Protein AF-A0A8W8KIA3-F1 (afdb_monomer_lite)

Secondary structure (DSSP, 8-state):
-TT--TT--HHHHHHHHHHHHHHHHHHTTSB-S-HHHHHHTTTHHHH--S-S----SSSSS-S-SS-TT-------PPP-STTGGG-S----HHHHHHHSHHHHTTB-HHHHGGGTT---------EEE-SSSEEE---S--SHHHHHHHHHHHTTS--PPPTTTGGGG-

Sequence (170 aa):
MKALKPGVSCVNMHLLANRVHLEELKKLGLLKEDVEEMMKVRLGAVFMPHGLGHFMGIDTHDVDGYPETTVSVLDVERSDKPGLKSLRSARELLDAALRYPQQSQFTCREVIDQYRGFGGVRIEDDVAVTDDGMELLTCVPRTVEEIEAWMAEGRQRPQVPLPQECVKSG

pLDDT: mean 85.71, std 14.73, range [41.5, 98.56]

Structure (mmCIF, N/CA/C/O backbone):
data_AF-A0A8W8KIA3-F1
#
_entry.id   AF-A0A8W8KIA3-F1
#
loop_
_atom_site.group_PDB
_atom_site.id
_atom_site.type_symbol
_atom_site.label_atom_id
_atom_site.label_alt_id
_atom_site.label_comp_id
_atom_site.label_asym_id
_atom_site.label_entity_id
_atom_site.label_seq_id
_atom_site.pdbx_PDB_ins_code
_atom_site.Cartn_x
_atom_site.Cartn_y
_atom_site.Cartn_z
_atom_site.occupancy
_atom_site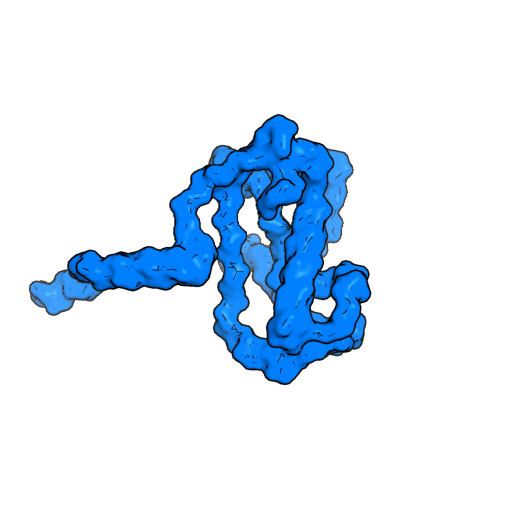.B_iso_or_equiv
_atom_site.auth_seq_id
_atom_site.auth_comp_id
_atom_site.auth_asym_id
_atom_site.auth_atom_id
_atom_site.pdbx_PDB_model_num
ATOM 1 N N . MET A 1 1 ? -0.221 -4.148 -9.660 1.00 85.25 1 MET A N 1
ATOM 2 C CA . MET A 1 1 ? 0.706 -4.598 -10.723 1.00 85.25 1 MET A CA 1
ATOM 3 C C . MET A 1 1 ? 0.247 -4.247 -12.137 1.00 85.25 1 MET A C 1
ATOM 5 O O . MET A 1 1 ? 0.988 -3.550 -12.801 1.00 85.25 1 MET A O 1
ATOM 9 N N . LYS A 1 2 ? -0.972 -4.598 -12.589 1.00 88.94 2 LYS A N 1
ATOM 10 C CA . LYS A 1 2 ? -1.455 -4.329 -13.974 1.00 88.94 2 LYS A CA 1
ATOM 11 C C . LYS A 1 2 ? -1.360 -2.873 -14.477 1.00 88.94 2 LYS A C 1
ATOM 13 O O . LYS A 1 2 ? -1.390 -2.646 -15.677 1.00 88.94 2 LYS A O 1
ATOM 18 N N . ALA A 1 3 ? -1.313 -1.896 -13.572 1.00 91.12 3 ALA A N 1
ATOM 19 C CA . ALA A 1 3 ? -1.189 -0.481 -13.921 1.00 91.12 3 ALA A CA 1
ATOM 20 C C . ALA A 1 3 ? 0.268 -0.017 -14.135 1.00 91.12 3 ALA A C 1
ATOM 22 O O . ALA A 1 3 ? 0.464 1.102 -14.598 1.00 91.12 3 ALA A O 1
ATOM 23 N N . LEU A 1 4 ? 1.272 -0.838 -13.796 1.00 89.81 4 LEU A N 1
ATOM 24 C CA . LEU A 1 4 ? 2.686 -0.522 -14.008 1.00 89.81 4 LEU A CA 1
ATOM 25 C C . LEU A 1 4 ? 3.033 -0.643 -15.490 1.00 89.81 4 LEU A C 1
ATOM 27 O O . LEU A 1 4 ? 2.847 -1.700 -16.085 1.00 89.81 4 LEU A O 1
ATOM 31 N N . LYS A 1 5 ? 3.515 0.461 -16.054 1.00 91.56 5 LYS A N 1
ATOM 32 C CA . LYS A 1 5 ? 4.002 0.594 -17.427 1.00 91.56 5 LYS A CA 1
ATOM 33 C C . LYS A 1 5 ? 4.771 1.916 -17.565 1.00 91.56 5 LYS A C 1
ATOM 35 O O . LYS A 1 5 ? 4.636 2.775 -16.679 1.00 91.56 5 LYS A O 1
ATOM 40 N N . PRO A 1 6 ? 5.509 2.136 -18.663 1.00 93.75 6 PRO A N 1
ATOM 41 C CA . PRO A 1 6 ? 6.213 3.391 -18.891 1.00 93.75 6 PRO A CA 1
ATOM 42 C C . PRO A 1 6 ? 5.300 4.620 -18.787 1.00 93.75 6 PRO A C 1
ATOM 44 O O . PRO A 1 6 ? 4.140 4.609 -19.206 1.00 93.75 6 PRO A O 1
ATOM 47 N N . GLY A 1 7 ? 5.832 5.692 -18.197 1.00 89.25 7 GLY A N 1
ATOM 48 C CA . GLY A 1 7 ? 5.138 6.974 -18.030 1.00 89.25 7 GLY A CA 1
ATOM 49 C C . GLY A 1 7 ? 4.137 7.043 -16.869 1.00 89.25 7 GLY A C 1
ATOM 50 O O . GLY A 1 7 ? 3.605 8.119 -16.594 1.00 89.25 7 GLY A O 1
ATOM 51 N N . VAL A 1 8 ? 3.877 5.945 -16.152 1.00 89.44 8 VAL A N 1
ATOM 52 C CA . VAL A 1 8 ? 3.028 5.976 -14.951 1.00 89.44 8 VAL A CA 1
ATOM 53 C C . VAL A 1 8 ? 3.825 6.475 -13.747 1.00 89.44 8 VAL A C 1
ATOM 55 O O . VAL A 1 8 ? 4.891 5.964 -13.427 1.00 89.44 8 VAL A O 1
ATOM 58 N N . SER A 1 9 ? 3.280 7.467 -13.041 1.00 87.38 9 SER A N 1
ATOM 59 C CA . SER A 1 9 ? 3.904 8.027 -11.838 1.00 87.38 9 SER A CA 1
ATOM 60 C C . SER A 1 9 ? 3.851 7.062 -10.648 1.00 87.38 9 SER A C 1
ATOM 62 O O . SER A 1 9 ? 2.775 6.586 -10.271 1.00 87.38 9 SER A O 1
ATOM 64 N N . CYS A 1 10 ? 4.990 6.873 -9.975 1.00 83.31 10 CYS A N 1
ATOM 65 C CA . CYS A 1 10 ? 5.078 6.139 -8.708 1.00 83.31 10 CYS A CA 1
ATOM 66 C C . CYS A 1 10 ? 4.175 6.740 -7.617 1.00 83.31 10 CYS A C 1
ATOM 68 O O . CYS A 1 10 ? 3.606 6.007 -6.808 1.00 83.31 10 CYS A O 1
ATOM 70 N N . VAL A 1 11 ? 3.971 8.065 -7.626 1.00 85.94 11 VAL A N 1
ATOM 71 C CA . VAL A 1 11 ? 3.042 8.738 -6.703 1.00 85.94 11 VAL A CA 1
ATOM 72 C C . VAL A 1 11 ? 1.611 8.279 -6.969 1.00 85.94 11 VAL A C 1
ATOM 74 O O . VAL A 1 11 ? 0.904 7.914 -6.033 1.00 85.94 11 VAL A O 1
ATOM 77 N N . ASN A 1 12 ? 1.194 8.219 -8.237 1.00 88.81 12 ASN A N 1
ATOM 78 C CA . ASN A 1 12 ? -0.146 7.752 -8.600 1.00 88.81 12 ASN A CA 1
ATOM 79 C C . ASN A 1 12 ? -0.352 6.285 -8.215 1.00 88.81 12 ASN A C 1
ATOM 81 O O . ASN A 1 12 ? -1.419 5.932 -7.719 1.00 88.81 12 ASN A O 1
ATOM 85 N N . MET A 1 13 ? 0.677 5.450 -8.367 1.00 92.38 13 MET A N 1
ATOM 86 C CA . MET A 1 13 ? 0.635 4.061 -7.908 1.00 92.38 13 MET A CA 1
ATOM 87 C C . MET A 1 13 ? 0.479 3.966 -6.386 1.00 92.38 13 MET A C 1
ATOM 89 O O . MET A 1 13 ? -0.354 3.201 -5.906 1.00 92.38 13 MET A O 1
ATOM 93 N N . HIS A 1 14 ? 1.209 4.779 -5.617 1.00 92.31 14 HIS A N 1
ATOM 94 C CA . HIS A 1 14 ? 1.067 4.835 -4.159 1.00 92.31 14 HIS A CA 1
ATOM 95 C C . HIS A 1 14 ? -0.335 5.299 -3.727 1.00 92.31 14 HIS A C 1
ATOM 97 O O . HIS A 1 14 ? -0.920 4.739 -2.799 1.00 92.31 14 HIS A O 1
ATOM 103 N N . LEU A 1 15 ? -0.913 6.289 -4.414 1.00 93.19 15 LEU A N 1
ATOM 104 C CA . LEU A 1 15 ? -2.292 6.726 -4.170 1.00 93.19 15 LEU A CA 1
ATOM 105 C C . LEU A 1 15 ? -3.315 5.640 -4.525 1.00 93.19 15 LEU A C 1
ATOM 107 O O . LEU A 1 15 ? -4.278 5.455 -3.784 1.00 93.19 15 LEU A O 1
ATOM 111 N N . LEU A 1 16 ? -3.094 4.905 -5.617 1.00 96.12 16 LEU A N 1
ATOM 112 C CA . LEU A 1 16 ? -3.930 3.773 -6.009 1.00 96.12 16 LEU A CA 1
ATOM 113 C C . LEU A 1 16 ? -3.899 2.664 -4.948 1.00 96.12 16 LEU A C 1
ATOM 115 O O . LEU A 1 16 ? -4.955 2.179 -4.557 1.00 96.12 16 LEU A O 1
ATOM 119 N N . ALA A 1 17 ? -2.717 2.304 -4.440 1.00 97.12 17 ALA A N 1
ATOM 120 C CA . ALA A 1 17 ? -2.586 1.317 -3.367 1.00 97.12 17 ALA A CA 1
ATOM 121 C C . ALA A 1 17 ? -3.330 1.754 -2.094 1.00 97.12 17 ALA A C 1
ATOM 123 O O . ALA A 1 17 ? -4.105 0.981 -1.538 1.00 97.12 17 ALA A O 1
ATOM 124 N N . ASN A 1 18 ? -3.173 3.020 -1.682 1.00 97.44 18 ASN A N 1
ATOM 125 C CA . ASN A 1 18 ? -3.912 3.574 -0.544 1.00 97.44 18 ASN A CA 1
ATOM 126 C C . ASN A 1 18 ? -5.429 3.479 -0.732 1.00 97.44 18 ASN A C 1
ATOM 128 O O . ASN A 1 18 ? -6.128 3.082 0.195 1.00 97.44 18 ASN A O 1
ATOM 132 N N . ARG A 1 19 ? -5.939 3.811 -1.922 1.00 98.25 19 ARG A N 1
ATOM 133 C CA . ARG A 1 19 ? -7.366 3.692 -2.234 1.00 98.25 19 ARG A CA 1
ATOM 134 C C . ARG A 1 19 ? -7.857 2.254 -2.081 1.00 98.25 19 ARG A C 1
ATOM 136 O O . ARG A 1 19 ? -8.841 2.036 -1.384 1.00 98.25 19 ARG A O 1
ATOM 143 N N . VAL A 1 20 ? -7.152 1.292 -2.676 1.00 98.19 20 VAL A N 1
ATOM 144 C CA . VAL A 1 20 ? -7.514 -0.132 -2.589 1.00 98.19 20 VAL A CA 1
ATOM 145 C C . VAL A 1 20 ? -7.506 -0.606 -1.134 1.00 98.19 20 VAL A C 1
ATOM 147 O O . VAL A 1 20 ? -8.457 -1.248 -0.704 1.00 98.19 20 VAL A O 1
ATOM 150 N N . HIS A 1 21 ? -6.498 -0.235 -0.336 1.00 98.31 21 HIS A N 1
ATOM 151 C CA . HIS A 1 21 ? -6.485 -0.562 1.094 1.00 98.31 21 HIS A CA 1
ATOM 152 C C . HIS A 1 21 ? -7.719 -0.014 1.820 1.00 98.31 21 HIS A C 1
ATOM 154 O O . HIS A 1 21 ? -8.342 -0.739 2.588 1.00 98.31 21 HIS A O 1
ATOM 160 N N . LEU A 1 22 ? -8.095 1.244 1.576 1.00 98.44 22 LEU A N 1
ATOM 161 C CA . LEU A 1 22 ? -9.266 1.856 2.209 1.00 98.44 22 LEU A CA 1
ATOM 162 C C . LEU A 1 22 ? -10.576 1.182 1.774 1.00 98.44 22 LEU A C 1
ATOM 164 O O . LEU A 1 22 ? -11.447 0.954 2.611 1.00 98.44 22 LEU A O 1
ATOM 168 N N . GLU A 1 23 ? -10.707 0.823 0.495 1.00 98.56 23 GLU A N 1
ATOM 169 C CA . GLU A 1 23 ? -11.860 0.084 -0.030 1.00 98.56 23 GLU A CA 1
ATOM 170 C C . GLU A 1 23 ? -12.000 -1.294 0.630 1.00 98.56 23 GLU A C 1
ATOM 172 O O . GLU A 1 23 ? -13.091 -1.648 1.079 1.00 98.56 23 GLU A O 1
ATOM 177 N N . GLU A 1 24 ? -10.910 -2.054 0.748 1.00 98.38 24 GLU A N 1
ATOM 178 C CA . GLU A 1 24 ? -10.931 -3.379 1.378 1.00 98.38 24 GLU A CA 1
ATOM 179 C C . GLU A 1 24 ? -11.148 -3.293 2.896 1.00 98.38 24 GLU A C 1
ATOM 181 O O . GLU A 1 24 ? -11.978 -4.016 3.445 1.00 98.38 24 GLU A O 1
ATOM 186 N N . LEU A 1 25 ? -10.499 -2.352 3.587 1.00 98.25 25 LEU A N 1
ATOM 187 C CA . LEU A 1 25 ? -10.726 -2.117 5.019 1.00 98.25 25 LEU A CA 1
ATOM 188 C C . LEU A 1 25 ? -12.171 -1.688 5.309 1.00 98.25 25 LEU A C 1
ATOM 190 O O . LEU A 1 25 ? -12.735 -2.071 6.337 1.00 98.25 25 LEU A O 1
ATOM 194 N N . LYS A 1 26 ? -12.797 -0.932 4.398 1.00 98.19 26 LYS A N 1
ATOM 195 C CA . LYS A 1 26 ? -14.225 -0.604 4.467 1.00 98.19 26 LYS A CA 1
ATOM 196 C C . LYS A 1 26 ? -15.100 -1.843 4.270 1.00 98.19 26 LYS A C 1
ATOM 198 O O . LYS A 1 26 ? -16.044 -2.031 5.032 1.00 98.19 26 LYS A O 1
ATOM 203 N N . LYS A 1 27 ? -14.790 -2.717 3.304 1.00 98.06 27 LYS A N 1
ATOM 204 C CA . LYS A 1 27 ? -15.515 -3.992 3.108 1.00 98.06 27 LYS A CA 1
ATOM 205 C C . LYS A 1 27 ? -15.426 -4.908 4.331 1.00 98.06 27 LYS A C 1
ATOM 207 O O . LYS A 1 27 ? -16.404 -5.570 4.658 1.00 98.06 27 LYS A O 1
ATOM 212 N N . LEU A 1 28 ? -14.288 -4.904 5.023 1.00 96.56 28 LEU A N 1
ATOM 213 C CA . LEU A 1 28 ? -14.083 -5.631 6.281 1.00 96.56 28 LEU A CA 1
ATOM 214 C C . LEU A 1 28 ? -14.783 -4.978 7.490 1.00 96.56 28 LEU A C 1
ATOM 216 O O . LEU A 1 28 ? -14.774 -5.544 8.581 1.00 96.56 28 LEU A O 1
ATOM 220 N N . GLY A 1 29 ? -15.377 -3.792 7.324 1.00 97.38 29 GLY A N 1
ATOM 221 C CA . GLY A 1 29 ? -16.075 -3.067 8.386 1.00 97.38 29 GLY A CA 1
ATOM 222 C C . GLY A 1 29 ? -15.161 -2.316 9.358 1.00 97.38 29 GLY A C 1
ATOM 223 O O . GLY A 1 29 ? -15.643 -1.830 10.376 1.00 97.38 29 GLY A O 1
ATOM 224 N N . LEU A 1 30 ? -13.857 -2.197 9.074 1.00 97.56 30 LEU A N 1
ATOM 225 C CA . LEU A 1 30 ? -12.935 -1.390 9.887 1.00 97.56 30 LEU A CA 1
ATOM 226 C C . LEU A 1 30 ? -13.119 0.109 9.617 1.00 97.56 30 LEU A C 1
ATOM 228 O O . LEU A 1 30 ? -12.864 0.936 10.496 1.00 97.56 30 LEU A O 1
ATOM 232 N N . LEU A 1 31 ? -13.556 0.448 8.403 1.00 98.12 31 LEU A N 1
ATOM 233 C CA . LEU A 1 31 ? -13.818 1.811 7.956 1.00 98.12 31 LEU A CA 1
ATOM 234 C C . LEU A 1 31 ? -15.267 1.973 7.481 1.00 98.12 31 LEU A C 1
ATOM 236 O O . LEU A 1 31 ? -15.917 1.008 7.082 1.00 98.12 31 LEU A O 1
ATOM 240 N N . LYS A 1 32 ? -15.758 3.212 7.483 1.00 97.31 32 LYS A N 1
ATOM 241 C CA . LYS A 1 32 ? -17.112 3.602 7.066 1.00 97.31 32 LYS A CA 1
ATOM 242 C C . LYS A 1 32 ? -17.110 4.935 6.320 1.00 97.31 32 LYS A C 1
ATOM 244 O O . LYS A 1 32 ? -16.128 5.663 6.369 1.00 97.31 32 LYS A O 1
ATOM 249 N N . GLU A 1 33 ? -18.230 5.270 5.684 1.00 96.81 33 GLU A N 1
ATOM 250 C CA . GLU A 1 33 ? -18.390 6.450 4.815 1.00 96.81 33 GLU A CA 1
ATOM 251 C C . GLU A 1 33 ? -17.572 6.385 3.514 1.00 96.81 33 GLU A C 1
ATOM 253 O O . GLU A 1 33 ? -17.147 5.313 3.079 1.00 96.81 33 GLU A O 1
ATOM 258 N N . ASP A 1 34 ? -17.448 7.510 2.816 1.00 97.56 34 ASP A N 1
ATOM 259 C CA . ASP A 1 34 ? -16.905 7.608 1.464 1.00 97.56 34 ASP A CA 1
ATOM 260 C C . ASP A 1 34 ? -15.365 7.533 1.397 1.00 97.56 34 ASP A C 1
ATOM 262 O O . ASP A 1 34 ? -14.655 8.143 2.197 1.00 97.56 34 ASP A O 1
ATOM 266 N N . VAL A 1 35 ? -14.843 6.790 0.414 1.00 98.25 35 VAL A N 1
ATOM 267 C CA . VAL A 1 35 ? -13.393 6.577 0.246 1.00 98.25 35 VAL A CA 1
ATOM 268 C C . VAL A 1 35 ? -12.696 7.817 -0.324 1.00 98.25 35 VAL A C 1
ATOM 270 O O . VAL A 1 35 ? -11.537 8.062 0.014 1.00 98.25 35 VAL A O 1
ATOM 273 N N . GLU A 1 36 ? -13.366 8.637 -1.139 1.00 98.00 36 GLU A N 1
ATOM 274 C CA . GLU A 1 36 ? -12.776 9.889 -1.633 1.00 98.00 36 GLU A CA 1
ATOM 275 C C . GLU A 1 36 ? -12.504 10.856 -0.480 1.00 98.00 36 GLU A C 1
ATOM 277 O O . GLU A 1 36 ? -11.434 11.468 -0.421 1.00 98.00 36 GLU A O 1
ATOM 282 N N . GLU A 1 37 ? -13.422 10.956 0.483 1.00 98.06 37 GLU A N 1
ATOM 283 C CA . GLU A 1 37 ? -13.215 11.783 1.676 1.00 98.06 37 GLU A CA 1
ATOM 284 C C . GLU A 1 37 ? -12.058 11.262 2.547 1.00 98.06 37 GLU A C 1
ATOM 286 O O . GLU A 1 37 ? -11.216 12.048 2.995 1.00 98.06 37 GLU A O 1
ATOM 291 N N . MET A 1 38 ? -11.924 9.939 2.703 1.00 98.12 38 MET A N 1
ATOM 292 C CA . MET A 1 38 ? -10.775 9.330 3.392 1.00 98.12 38 MET A CA 1
ATOM 293 C C . MET A 1 38 ? -9.437 9.655 2.706 1.00 98.12 38 MET A C 1
ATOM 295 O O . MET A 1 38 ? -8.422 9.889 3.376 1.00 98.12 38 MET A O 1
ATOM 299 N N . MET A 1 39 ? -9.418 9.680 1.369 1.00 97.06 39 MET A N 1
ATOM 300 C CA . MET A 1 39 ? -8.227 10.011 0.582 1.00 97.06 39 MET A CA 1
ATOM 301 C C . MET A 1 39 ? -7.790 11.467 0.794 1.00 97.06 39 MET A C 1
ATOM 303 O O . MET A 1 39 ? -6.587 11.721 0.927 1.00 97.06 39 MET A O 1
ATOM 307 N N . LYS A 1 40 ? -8.738 12.411 0.903 1.00 96.12 40 LYS A N 1
ATOM 308 C CA . LYS A 1 40 ? -8.453 13.833 1.186 1.00 96.12 40 LYS A CA 1
ATOM 309 C C . LYS A 1 40 ? -7.764 14.029 2.535 1.00 96.12 40 LYS A C 1
ATOM 311 O O . LYS A 1 40 ? -6.818 14.807 2.626 1.00 96.12 40 LYS A O 1
ATOM 316 N N . VAL A 1 41 ? -8.176 13.282 3.563 1.00 94.75 41 VAL A N 1
ATOM 317 C CA . VAL A 1 41 ? -7.566 13.332 4.909 1.00 94.75 41 VAL A CA 1
ATOM 318 C C . VAL A 1 41 ? -6.364 12.393 5.075 1.00 94.75 41 VAL A C 1
ATOM 320 O O . VAL A 1 41 ? -5.892 12.175 6.194 1.00 94.75 41 VAL A O 1
ATOM 323 N N . ARG A 1 42 ? -5.853 11.825 3.970 1.00 93.50 42 ARG A N 1
ATOM 324 C CA . ARG A 1 42 ? -4.666 10.952 3.932 1.00 93.50 42 ARG A CA 1
ATOM 325 C C . ARG A 1 42 ? -4.768 9.737 4.864 1.00 93.50 42 ARG A C 1
ATOM 327 O O . ARG A 1 42 ? -3.747 9.261 5.358 1.00 93.50 42 ARG A O 1
ATOM 334 N N . LEU A 1 43 ? -5.977 9.204 5.068 1.00 95.81 43 LEU A N 1
ATOM 335 C CA . LEU A 1 43 ? -6.217 8.098 6.005 1.00 95.81 43 LEU A CA 1
ATOM 336 C C . LEU A 1 43 ? -5.420 6.833 5.646 1.00 95.81 43 LEU A C 1
ATOM 338 O O . LEU A 1 43 ? -4.973 6.120 6.537 1.00 95.81 43 LEU A O 1
ATOM 342 N N . GLY A 1 44 ? -5.160 6.587 4.356 1.00 94.81 44 GLY A N 1
ATOM 343 C CA . GLY A 1 44 ? -4.351 5.445 3.905 1.00 94.81 44 GLY A CA 1
ATOM 344 C C . GLY A 1 44 ? -2.950 5.392 4.531 1.00 94.81 44 GLY A C 1
ATOM 345 O O . GLY A 1 44 ? -2.460 4.307 4.831 1.00 94.81 44 GLY A O 1
ATOM 346 N N . ALA A 1 45 ? -2.347 6.545 4.850 1.00 92.88 45 ALA A N 1
ATOM 347 C CA . ALA A 1 45 ? -1.028 6.612 5.487 1.00 92.88 45 ALA A CA 1
ATOM 348 C C . ALA A 1 45 ? -1.016 6.080 6.934 1.00 92.88 45 ALA A C 1
ATOM 350 O O . ALA A 1 45 ? 0.050 5.804 7.479 1.00 92.88 45 ALA A O 1
ATOM 351 N N . VAL A 1 46 ? -2.189 5.929 7.559 1.00 93.38 46 VAL A N 1
ATOM 352 C CA . VAL A 1 46 ? -2.328 5.277 8.869 1.00 93.38 46 VAL A CA 1
ATOM 353 C C . VAL A 1 46 ? -2.078 3.772 8.751 1.00 93.38 46 VAL A C 1
ATOM 355 O O . VAL A 1 46 ? -1.468 3.187 9.642 1.00 93.38 46 VAL A O 1
ATOM 358 N N . PHE A 1 47 ? -2.506 3.161 7.641 1.00 94.56 47 PHE A N 1
ATOM 359 C CA . PHE A 1 47 ? -2.414 1.717 7.398 1.00 94.56 47 PHE A CA 1
ATOM 360 C C . PHE A 1 47 ? -1.203 1.320 6.542 1.00 94.56 47 PHE A C 1
ATOM 362 O O . PHE A 1 47 ? -0.701 0.210 6.676 1.00 94.56 47 PHE A O 1
ATOM 369 N N . MET A 1 48 ? -0.693 2.229 5.706 1.00 95.00 48 MET A N 1
ATOM 370 C CA . MET A 1 48 ? 0.555 2.072 4.957 1.00 95.00 48 MET A CA 1
ATOM 371 C C . MET A 1 48 ? 1.433 3.322 5.153 1.00 95.00 48 MET A C 1
ATOM 373 O O . MET A 1 48 ? 1.373 4.258 4.355 1.00 95.00 48 MET A O 1
ATOM 377 N N . PRO A 1 49 ? 2.242 3.377 6.226 1.00 90.69 49 PRO A N 1
ATOM 378 C CA . PRO A 1 49 ? 2.997 4.581 6.582 1.00 90.69 49 PRO A CA 1
ATOM 379 C C . PRO A 1 49 ? 4.278 4.796 5.773 1.00 90.69 49 PRO A C 1
ATOM 381 O O . PRO A 1 49 ? 4.924 5.835 5.904 1.00 90.69 49 PRO A O 1
ATOM 384 N N . HIS A 1 50 ? 4.675 3.804 4.979 1.00 88.88 50 HIS A N 1
ATOM 385 C CA . HIS A 1 50 ? 5.865 3.829 4.138 1.00 88.88 50 HIS A CA 1
ATOM 386 C C . HIS A 1 50 ? 5.508 4.071 2.663 1.00 88.88 50 HIS A C 1
ATOM 388 O O . HIS A 1 50 ? 4.340 4.060 2.270 1.00 88.88 50 HIS A O 1
ATOM 394 N N . GLY A 1 51 ? 6.531 4.294 1.833 1.00 88.56 51 GLY A N 1
ATOM 395 C CA . GLY A 1 51 ? 6.371 4.337 0.378 1.00 88.56 51 GLY A CA 1
ATOM 396 C C . GLY A 1 51 ? 5.844 3.008 -0.170 1.00 88.56 51 GLY A C 1
ATOM 397 O O . GLY A 1 51 ? 5.981 1.969 0.472 1.00 88.56 51 GLY A O 1
ATOM 398 N N . LEU A 1 52 ? 5.230 3.046 -1.357 1.00 92.25 52 LEU A N 1
ATOM 399 C CA . LEU A 1 52 ? 4.726 1.826 -2.001 1.00 92.25 52 LEU A CA 1
ATOM 400 C C . LEU A 1 52 ? 5.868 0.883 -2.418 1.00 92.25 52 LEU A C 1
ATOM 402 O O . LEU A 1 52 ? 5.705 -0.327 -2.368 1.00 92.25 52 LEU A O 1
ATOM 406 N N . GLY A 1 53 ? 7.004 1.449 -2.820 1.00 92.38 53 GLY A N 1
ATOM 407 C CA . GLY A 1 53 ? 8.200 0.734 -3.248 1.00 92.38 53 GLY A CA 1
ATOM 408 C C . GLY A 1 53 ? 9.339 1.716 -3.513 1.00 92.38 53 GLY A C 1
ATOM 409 O O . GLY A 1 53 ? 9.177 2.927 -3.324 1.00 92.38 53 GLY A O 1
ATOM 410 N N . HIS A 1 54 ? 10.479 1.193 -3.943 1.00 94.19 54 HIS A N 1
ATOM 411 C CA . HIS A 1 54 ? 11.691 1.942 -4.272 1.00 94.19 54 HIS A CA 1
ATOM 412 C C . HIS A 1 54 ? 12.406 1.272 -5.450 1.00 94.19 54 HIS A C 1
ATOM 414 O O . HIS A 1 54 ? 12.067 0.151 -5.828 1.00 94.19 54 HIS A O 1
ATOM 420 N N . PHE A 1 55 ? 13.394 1.954 -6.026 1.00 93.25 55 PHE A N 1
ATOM 421 C CA . PHE A 1 55 ? 14.301 1.314 -6.974 1.00 93.25 55 PHE A CA 1
ATOM 422 C C . PHE A 1 55 ? 15.206 0.310 -6.261 1.00 93.25 55 PHE A C 1
ATOM 424 O O . PHE A 1 55 ? 15.500 0.455 -5.071 1.00 93.25 55 PHE A O 1
ATOM 431 N N . MET A 1 56 ? 15.610 -0.717 -6.999 1.00 94.75 56 MET A N 1
ATOM 432 C CA . MET A 1 56 ? 16.490 -1.779 -6.537 1.00 94.75 56 MET A CA 1
ATOM 433 C C . MET A 1 56 ? 17.518 -2.069 -7.627 1.00 94.75 56 MET A C 1
ATOM 435 O O . MET A 1 56 ? 17.169 -2.139 -8.806 1.00 94.75 56 MET A O 1
ATOM 439 N N . GLY A 1 57 ? 18.764 -2.266 -7.214 1.00 93.81 57 GLY A N 1
ATOM 440 C CA . GLY A 1 57 ? 19.869 -2.591 -8.101 1.00 93.81 57 GLY A CA 1
ATOM 441 C C . GLY A 1 57 ? 21.034 -3.137 -7.294 1.00 93.81 57 GLY A C 1
ATOM 442 O O . GLY A 1 57 ? 20.887 -4.143 -6.602 1.00 93.81 57 GLY A O 1
ATOM 443 N N . ILE A 1 58 ? 22.192 -2.477 -7.367 1.00 96.12 58 ILE A N 1
ATOM 444 C CA . ILE A 1 58 ? 23.341 -2.845 -6.521 1.00 96.12 58 ILE A CA 1
ATOM 445 C C . ILE A 1 58 ? 22.995 -2.619 -5.045 1.00 96.12 58 ILE A C 1
ATOM 447 O O . ILE A 1 58 ? 23.272 -3.477 -4.206 1.00 96.12 58 ILE A O 1
ATOM 451 N N . ASP A 1 59 ? 22.344 -1.496 -4.744 1.00 91.38 59 ASP A N 1
ATOM 452 C CA . ASP A 1 59 ? 21.787 -1.224 -3.428 1.00 91.38 59 ASP A CA 1
ATOM 453 C C . ASP A 1 59 ? 20.318 -1.666 -3.357 1.00 91.38 59 ASP A C 1
ATOM 455 O O . ASP A 1 59 ? 19.547 -1.521 -4.309 1.00 91.38 59 ASP A O 1
ATOM 459 N N . THR A 1 60 ? 19.897 -2.179 -2.193 1.00 90.00 60 THR A N 1
ATOM 460 C CA . THR A 1 60 ? 18.488 -2.548 -1.96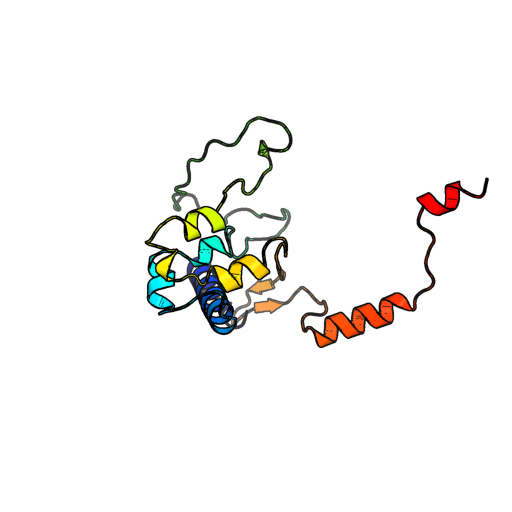0 1.00 90.00 60 THR A CA 1
ATOM 461 C C . THR A 1 60 ? 17.565 -1.343 -2.121 1.00 90.00 60 THR A C 1
ATOM 463 O O . THR A 1 60 ? 16.498 -1.465 -2.707 1.00 90.00 60 THR A O 1
ATOM 466 N N . HIS A 1 61 ? 17.980 -0.181 -1.611 1.00 90.06 61 HIS A N 1
ATOM 467 C CA . HIS A 1 61 ? 17.349 1.104 -1.900 1.00 90.06 61 HIS A CA 1
ATOM 468 C C . HIS A 1 61 ? 18.266 1.859 -2.860 1.00 90.06 61 HIS A C 1
ATOM 470 O O . HIS A 1 61 ? 19.162 2.571 -2.404 1.00 90.06 61 HIS A O 1
ATOM 476 N N . ASP A 1 62 ? 18.073 1.646 -4.158 1.00 90.69 62 ASP A N 1
ATOM 477 C CA . ASP A 1 62 ? 18.976 2.170 -5.181 1.00 90.69 62 ASP A CA 1
ATOM 478 C C . ASP A 1 62 ? 18.827 3.689 -5.385 1.00 90.69 62 ASP A C 1
ATOM 480 O O . ASP A 1 62 ? 17.883 4.324 -4.894 1.00 90.69 62 ASP A O 1
ATOM 484 N N . VAL A 1 63 ? 19.800 4.277 -6.076 1.00 85.88 63 VAL A N 1
ATOM 485 C CA . VAL A 1 63 ? 19.945 5.728 -6.269 1.00 85.88 63 VAL A CA 1
ATOM 486 C C . VAL A 1 63 ? 18.852 6.344 -7.165 1.00 85.88 63 VAL A C 1
ATOM 488 O O . VAL A 1 63 ? 17.991 5.658 -7.707 1.00 85.88 63 VAL A O 1
ATOM 491 N N . ASP A 1 64 ? 18.861 7.676 -7.298 1.00 81.62 64 ASP A N 1
ATOM 492 C CA . ASP A 1 64 ? 18.023 8.460 -8.227 1.00 81.62 64 ASP A CA 1
ATOM 493 C C . ASP A 1 64 ? 16.493 8.377 -8.052 1.00 81.62 64 ASP A C 1
ATOM 495 O O . ASP A 1 64 ? 15.731 8.867 -8.886 1.00 81.62 64 ASP A O 1
ATOM 499 N N . GLY A 1 65 ? 16.004 7.876 -6.913 1.00 76.56 65 GLY A N 1
ATOM 500 C CA . GLY A 1 65 ? 14.581 7.982 -6.553 1.00 76.56 65 GLY A CA 1
ATOM 501 C C . GLY A 1 65 ? 14.076 9.427 -6.365 1.00 76.56 65 GLY A C 1
ATOM 502 O O . GLY A 1 65 ? 12.873 9.673 -6.448 1.00 76.56 65 GLY A O 1
ATOM 503 N N . TYR A 1 66 ? 14.989 10.377 -6.126 1.00 77.75 66 TYR A N 1
ATOM 504 C CA . TYR A 1 66 ? 14.730 11.813 -5.975 1.00 77.75 66 TYR A CA 1
ATOM 505 C C . TYR A 1 66 ? 15.824 12.612 -6.707 1.00 77.75 66 TYR A C 1
ATOM 507 O O . TYR A 1 66 ? 16.865 12.887 -6.109 1.00 77.75 66 TYR A O 1
ATOM 515 N N . PRO A 1 67 ? 15.642 12.983 -7.988 1.00 68.69 67 PRO A N 1
ATOM 516 C CA . PRO A 1 67 ? 16.604 13.835 -8.688 1.00 68.69 67 PRO A CA 1
ATOM 517 C C . PRO A 1 67 ? 16.690 15.219 -8.020 1.00 68.69 67 PRO A C 1
ATOM 519 O O . PRO A 1 67 ? 15.748 15.629 -7.340 1.00 68.69 67 PRO A O 1
ATOM 522 N N . GLU A 1 68 ? 17.774 15.973 -8.247 1.00 58.41 68 GLU A N 1
ATOM 523 C CA . GLU A 1 68 ? 18.045 17.285 -7.607 1.00 58.41 68 GLU A CA 1
ATOM 524 C C . GLU A 1 68 ? 16.890 18.305 -7.706 1.00 58.41 68 GLU A C 1
ATOM 526 O O . GLU A 1 68 ? 16.808 19.254 -6.930 1.00 58.41 68 GLU A O 1
ATOM 531 N N . THR A 1 69 ? 15.959 18.103 -8.637 1.00 55.97 69 THR A N 1
ATOM 532 C CA . THR A 1 69 ? 14.761 18.927 -8.836 1.00 55.97 69 THR A CA 1
ATOM 533 C C . THR A 1 69 ? 13.591 18.585 -7.904 1.00 55.97 69 THR A C 1
ATOM 535 O O . THR A 1 69 ? 12.569 19.273 -7.932 1.00 55.97 69 THR A O 1
ATOM 538 N N . THR A 1 70 ? 13.703 17.543 -7.076 1.00 57.44 70 THR A N 1
ATOM 539 C CA . THR A 1 70 ? 12.642 17.099 -6.162 1.00 57.44 70 THR A CA 1
ATOM 540 C C . THR A 1 70 ? 12.929 17.521 -4.722 1.00 57.44 70 THR A C 1
ATOM 542 O O . THR A 1 70 ? 13.888 17.088 -4.092 1.00 57.44 70 THR A O 1
ATOM 545 N N . VAL A 1 71 ? 12.069 18.384 -4.175 1.00 52.41 71 VAL A N 1
ATOM 546 C CA . VAL A 1 71 ? 12.165 18.848 -2.784 1.00 52.41 71 VAL A CA 1
ATOM 547 C C . VAL A 1 71 ? 11.533 17.804 -1.860 1.00 52.41 71 VAL A C 1
ATOM 549 O O . VAL A 1 71 ? 10.320 17.592 -1.886 1.00 52.41 71 VAL A O 1
ATOM 552 N N . SER A 1 72 ? 12.344 17.156 -1.025 1.00 51.53 72 SER A N 1
ATOM 553 C CA . SER A 1 72 ? 11.865 16.312 0.077 1.00 51.53 72 SER A CA 1
ATOM 554 C C . SER A 1 72 ? 11.488 17.202 1.275 1.00 51.53 72 SER A C 1
ATOM 556 O O . SER A 1 72 ? 12.307 17.990 1.735 1.00 51.53 72 SER A O 1
ATOM 558 N N . VAL A 1 73 ? 10.254 17.084 1.777 1.00 48.78 73 VAL A N 1
ATOM 559 C CA . VAL A 1 73 ? 9.624 18.012 2.751 1.00 48.78 73 VAL A CA 1
ATOM 560 C C . VAL A 1 73 ? 9.500 17.453 4.180 1.00 48.78 73 VAL A C 1
ATOM 562 O O . VAL A 1 73 ? 8.563 17.782 4.902 1.00 48.78 73 VAL A O 1
ATOM 565 N N . LEU A 1 74 ? 10.405 16.581 4.627 1.00 49.22 74 LEU A N 1
ATOM 566 C CA . LEU A 1 74 ? 10.288 15.964 5.958 1.00 49.22 74 LEU A CA 1
ATOM 567 C C . LEU A 1 74 ? 11.546 16.151 6.809 1.00 49.22 74 LEU A C 1
ATOM 569 O O . LEU A 1 74 ? 12.375 15.251 6.920 1.00 49.22 74 LEU A O 1
ATOM 573 N N . ASP A 1 75 ? 11.609 17.297 7.487 1.00 41.50 75 ASP A N 1
ATOM 574 C CA . ASP A 1 75 ? 12.525 17.545 8.600 1.00 41.50 75 ASP A CA 1
ATOM 575 C C . ASP A 1 75 ? 11.977 16.881 9.870 1.00 41.50 75 ASP A C 1
ATOM 577 O O . ASP A 1 75 ? 11.204 17.459 10.635 1.00 41.50 75 ASP A O 1
ATOM 581 N N . VAL A 1 76 ? 12.347 15.621 10.091 1.00 54.38 76 VAL A N 1
ATOM 582 C CA . VAL A 1 76 ? 12.221 14.991 11.410 1.00 54.38 76 VAL A CA 1
ATOM 583 C C . VAL A 1 76 ? 13.622 14.648 11.879 1.00 54.38 76 VAL A C 1
ATOM 585 O O . VAL A 1 76 ? 14.297 13.821 11.263 1.00 54.38 76 VAL A O 1
ATOM 588 N N . GLU A 1 77 ? 14.053 15.269 12.976 1.00 58.22 77 GLU A N 1
ATOM 589 C CA . GLU A 1 77 ? 15.324 14.933 13.609 1.00 58.22 77 GLU A CA 1
ATOM 590 C C . GLU A 1 77 ? 15.319 13.456 14.015 1.00 58.22 77 GLU A C 1
ATOM 592 O O . GLU A 1 77 ? 14.480 12.984 14.789 1.00 58.22 77 GLU A O 1
ATOM 597 N N . ARG A 1 78 ? 16.249 12.690 13.441 1.00 63.28 78 ARG A N 1
ATOM 598 C CA . ARG A 1 78 ? 16.444 11.287 13.801 1.00 63.28 78 ARG A CA 1
ATOM 599 C C . ARG A 1 78 ? 17.139 11.210 15.153 1.00 63.28 78 ARG A C 1
ATOM 601 O O . ARG A 1 78 ? 18.079 11.954 15.410 1.00 63.28 78 ARG A O 1
ATOM 608 N N . SER A 1 79 ? 16.720 10.260 15.988 1.00 69.94 79 SER A N 1
ATOM 609 C CA . SER A 1 79 ? 17.454 9.943 17.215 1.00 69.94 79 SER A CA 1
ATOM 610 C C . SER A 1 79 ? 18.894 9.544 16.877 1.00 69.94 79 SER A C 1
ATOM 612 O O . SER A 1 79 ? 19.135 8.853 15.893 1.00 69.94 79 SER A O 1
ATOM 614 N N . ASP A 1 80 ? 19.842 9.953 17.710 1.00 83.12 80 ASP A N 1
ATOM 615 C CA . ASP A 1 80 ? 21.267 9.614 17.653 1.00 83.12 80 ASP A CA 1
ATOM 616 C C . ASP A 1 80 ? 21.595 8.259 18.309 1.00 83.12 80 ASP A C 1
ATOM 618 O O . ASP A 1 80 ? 22.650 7.663 18.064 1.00 83.12 80 ASP A O 1
ATOM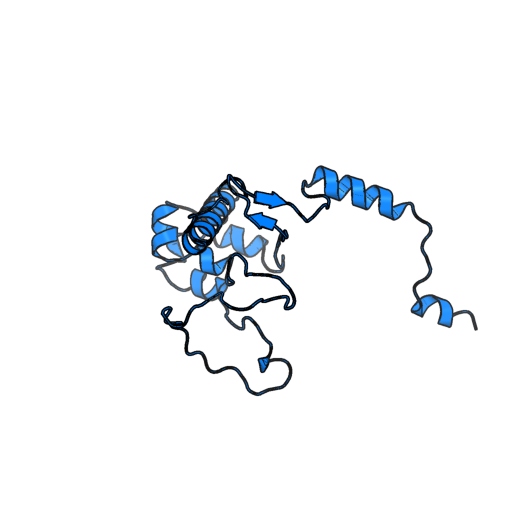 622 N N . LYS A 1 81 ? 20.673 7.738 19.124 1.00 79.19 81 LYS A N 1
ATOM 623 C CA . LYS A 1 81 ? 20.860 6.509 19.897 1.00 79.19 81 LYS A CA 1
ATOM 624 C C . LYS A 1 81 ? 21.027 5.281 18.985 1.00 79.19 81 LYS A C 1
ATOM 626 O O . LYS A 1 81 ? 20.303 5.143 17.989 1.00 79.19 81 LYS A O 1
ATOM 631 N N . PRO A 1 82 ? 21.931 4.338 19.328 1.00 82.12 82 PRO A N 1
ATOM 632 C CA . PRO A 1 82 ? 22.061 3.066 18.619 1.00 82.12 82 PRO A CA 1
ATOM 633 C C . PRO A 1 82 ? 20.718 2.328 18.511 1.00 82.12 82 PRO A C 1
ATOM 635 O O . PRO A 1 82 ? 19.928 2.317 19.452 1.00 82.12 82 PRO A O 1
ATOM 638 N N . GLY A 1 83 ? 20.435 1.737 17.349 1.00 73.19 83 GLY A N 1
ATOM 639 C CA . GLY A 1 83 ? 19.151 1.088 17.052 1.00 73.19 83 GLY A CA 1
ATOM 640 C C . GLY A 1 83 ? 18.032 2.072 16.691 1.00 73.19 83 GLY A C 1
ATOM 641 O O . GLY A 1 83 ? 17.446 1.947 15.619 1.00 73.19 83 GLY A O 1
ATOM 642 N N . LEU A 1 84 ? 17.786 3.101 17.514 1.00 71.50 84 LEU A N 1
ATOM 643 C CA . LEU A 1 84 ? 16.727 4.093 17.261 1.00 71.50 84 LEU A CA 1
ATOM 644 C C . LEU A 1 84 ? 17.006 4.960 16.030 1.00 71.50 84 LEU A C 1
ATOM 646 O O . LEU A 1 84 ? 16.083 5.257 15.276 1.00 71.50 84 LEU A O 1
ATOM 650 N N . LYS A 1 85 ? 18.277 5.285 15.762 1.00 74.38 85 LYS A N 1
ATOM 651 C CA . LYS A 1 85 ? 18.692 5.983 14.532 1.00 74.38 85 LYS A CA 1
ATOM 652 C C . LYS A 1 85 ? 18.371 5.221 13.240 1.00 74.38 85 LYS A C 1
ATOM 654 O O . LYS A 1 85 ? 18.321 5.816 12.165 1.00 74.38 85 LYS A O 1
ATOM 659 N N . SER A 1 86 ? 18.163 3.907 13.348 1.00 69.50 86 SER A N 1
ATOM 660 C CA . SER A 1 86 ? 17.821 3.021 12.232 1.00 69.50 86 SER A CA 1
ATOM 661 C C . SER A 1 86 ? 16.316 2.768 12.108 1.00 69.50 86 SER A C 1
ATOM 663 O O . SER A 1 86 ? 15.895 2.156 11.125 1.00 69.50 86 SER A O 1
ATOM 665 N N . LEU A 1 87 ? 15.493 3.236 13.059 1.00 65.75 87 LEU A N 1
ATOM 666 C CA . LEU A 1 87 ? 14.042 3.092 12.972 1.00 65.75 87 LEU A CA 1
ATOM 667 C C . LEU A 1 87 ? 13.513 3.818 11.736 1.00 65.75 87 LEU A C 1
ATOM 669 O O . LEU A 1 87 ? 13.795 4.991 11.490 1.00 65.75 87 LEU A O 1
ATOM 673 N N . ARG A 1 88 ? 12.706 3.101 10.956 1.00 65.00 88 ARG A N 1
ATOM 674 C CA . ARG A 1 88 ? 12.014 3.652 9.786 1.00 65.00 88 ARG A CA 1
ATOM 675 C C . ARG A 1 88 ? 10.682 4.320 10.157 1.00 65.00 88 ARG A C 1
ATOM 677 O O . ARG A 1 88 ? 10.154 5.080 9.357 1.00 65.00 88 ARG A O 1
ATOM 684 N N . SER A 1 89 ? 10.170 4.082 11.369 1.00 63.25 89 SER A N 1
ATOM 685 C CA . SER A 1 89 ? 9.010 4.765 11.953 1.00 63.25 89 SER A CA 1
ATOM 686 C C . SER A 1 89 ? 9.028 4.639 13.482 1.00 63.25 89 SER A C 1
ATOM 688 O O . SER A 1 89 ? 9.441 3.611 14.012 1.00 63.25 89 SER A O 1
ATOM 690 N N . ALA A 1 90 ? 8.563 5.678 14.175 1.00 61.62 90 ALA A N 1
ATOM 691 C CA . ALA A 1 90 ? 8.297 5.687 15.619 1.00 61.62 90 ALA A CA 1
ATOM 692 C C . ALA A 1 90 ? 6.925 6.325 15.932 1.00 61.62 90 ALA A C 1
ATOM 694 O O . ALA A 1 90 ? 6.690 6.811 17.033 1.00 61.62 90 ALA A O 1
ATOM 695 N N . ARG A 1 91 ? 6.039 6.411 14.927 1.00 64.50 91 ARG A N 1
ATOM 696 C CA . ARG A 1 91 ? 4.781 7.166 15.008 1.00 64.50 91 ARG A CA 1
ATOM 697 C C . ARG A 1 91 ? 3.634 6.289 15.519 1.00 64.50 91 ARG A C 1
ATOM 699 O O . ARG A 1 91 ? 3.386 5.221 14.966 1.00 64.50 91 ARG A O 1
ATOM 706 N N . GLU A 1 92 ? 2.873 6.792 16.488 1.00 73.88 92 GLU A N 1
ATOM 707 C CA . GLU A 1 92 ? 1.599 6.207 16.938 1.00 73.88 92 GLU A CA 1
ATOM 708 C C . GLU A 1 92 ? 0.452 6.611 15.997 1.00 73.88 92 GLU A C 1
ATOM 710 O O . GLU A 1 92 ? -0.350 7.497 16.288 1.00 73.88 92 GLU A O 1
ATOM 715 N N . LEU A 1 93 ? 0.400 6.004 14.811 1.00 81.56 93 LEU A N 1
ATOM 716 C CA . LEU A 1 93 ? -0.492 6.464 13.739 1.00 81.56 93 LEU A CA 1
ATOM 717 C C . LEU A 1 93 ? -1.962 6.115 13.975 1.00 81.56 93 LEU A C 1
ATOM 719 O O . LEU A 1 93 ? -2.824 6.979 13.829 1.00 81.56 93 LEU A O 1
ATOM 723 N N . LEU A 1 94 ? -2.255 4.869 14.354 1.00 86.69 94 LEU A N 1
ATOM 724 C CA . LEU A 1 94 ? -3.636 4.408 14.515 1.00 86.69 94 LEU A CA 1
ATOM 725 C C . LEU A 1 94 ? -4.335 5.104 15.690 1.00 86.69 94 LEU A C 1
ATOM 727 O O . LEU A 1 94 ? -5.474 5.543 15.562 1.00 86.69 94 LEU A O 1
ATOM 731 N N . ASP A 1 95 ? -3.646 5.276 16.818 1.00 87.56 95 ASP A N 1
ATOM 732 C CA . ASP A 1 95 ? -4.233 5.940 17.987 1.00 87.56 95 ASP A CA 1
ATOM 733 C C . ASP A 1 95 ? -4.401 7.445 17.779 1.00 87.56 95 ASP A C 1
ATOM 735 O O . ASP A 1 95 ? -5.392 8.013 18.243 1.00 87.56 95 ASP A O 1
ATOM 739 N N . ALA A 1 96 ? -3.500 8.086 17.026 1.00 86.38 96 ALA A N 1
ATOM 740 C CA . ALA A 1 96 ? -3.701 9.456 16.571 1.00 86.38 96 ALA A CA 1
ATOM 741 C C . ALA A 1 96 ? -4.943 9.561 15.669 1.00 86.38 96 ALA A C 1
ATOM 743 O O . ALA A 1 96 ? -5.818 10.387 15.931 1.00 86.38 96 ALA A O 1
ATOM 744 N N . ALA A 1 97 ? -5.076 8.686 14.669 1.00 89.00 97 ALA A N 1
ATOM 745 C CA . ALA A 1 97 ? -6.213 8.694 13.748 1.00 89.00 97 ALA A CA 1
ATOM 746 C C . ALA A 1 97 ? -7.558 8.513 14.465 1.00 89.00 97 ALA A C 1
ATOM 748 O O . ALA A 1 97 ? -8.535 9.185 14.143 1.00 89.00 97 ALA A O 1
ATOM 749 N N . LEU A 1 98 ? -7.600 7.660 15.492 1.00 89.75 98 LEU A N 1
ATOM 750 C CA . LEU A 1 98 ? -8.799 7.434 16.301 1.00 89.75 98 LEU A CA 1
ATOM 751 C C . LEU A 1 98 ? -9.108 8.586 17.271 1.00 89.75 98 LEU A C 1
ATOM 753 O O . LEU A 1 98 ? -10.240 8.695 17.741 1.00 89.75 98 LEU A O 1
ATOM 757 N N . ARG A 1 99 ? -8.126 9.435 17.591 1.00 90.50 99 ARG A N 1
ATOM 758 C CA . ARG A 1 99 ? -8.290 10.591 18.484 1.00 90.50 99 ARG A CA 1
ATOM 759 C C . ARG A 1 99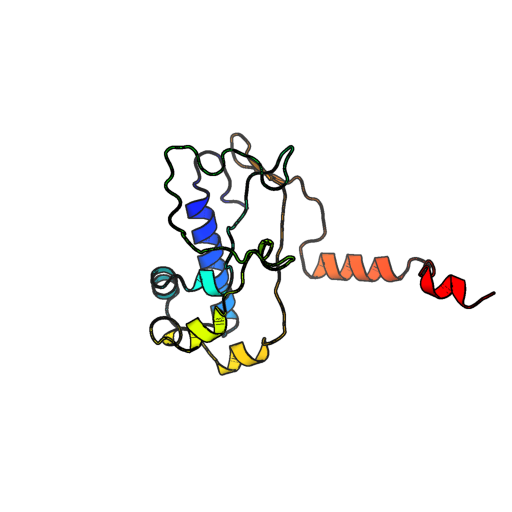 ? -8.825 11.819 17.750 1.00 90.50 99 ARG A C 1
ATOM 761 O O . ARG A 1 99 ? -9.610 12.570 18.324 1.00 90.50 99 ARG A O 1
ATOM 768 N N . TYR A 1 100 ? -8.393 12.048 16.511 1.00 89.81 100 TYR A N 1
ATOM 769 C CA . TYR A 1 100 ? -8.705 13.280 15.785 1.00 89.81 100 TYR A CA 1
ATOM 770 C C . TYR A 1 100 ? -9.976 13.146 14.928 1.00 89.81 100 TYR A C 1
ATOM 772 O O . TYR A 1 100 ? -10.008 12.293 14.040 1.00 89.81 100 TYR A O 1
ATOM 780 N N . PRO A 1 101 ? -10.987 14.029 15.098 1.00 92.12 101 PRO A N 1
ATOM 781 C CA . PRO A 1 101 ? -12.271 13.952 14.382 1.00 92.12 101 PRO A CA 1
ATOM 782 C C . PRO A 1 101 ? -12.159 13.891 12.857 1.00 92.12 101 PRO A C 1
ATOM 784 O O . PRO A 1 101 ? -12.994 13.287 12.190 1.00 92.12 101 PRO A O 1
ATOM 787 N N . GLN A 1 102 ? -11.110 14.495 12.295 1.00 93.44 102 GLN A N 1
ATOM 788 C CA . GLN A 1 102 ? -10.839 14.489 10.857 1.00 93.44 102 GLN A CA 1
ATOM 789 C C . GLN A 1 102 ? -10.681 13.073 10.289 1.00 93.44 102 GLN A C 1
ATOM 791 O O . GLN A 1 102 ? -11.005 12.860 9.131 1.00 93.44 102 GLN A O 1
ATOM 796 N N . GLN A 1 103 ? -10.207 12.116 11.091 1.00 94.19 103 GLN A N 1
ATOM 797 C CA . GLN A 1 103 ? -9.987 10.732 10.670 1.00 94.19 103 GLN A CA 1
ATOM 798 C C . GLN A 1 103 ? -10.889 9.749 11.425 1.00 94.19 103 GLN A C 1
ATOM 800 O O . GLN A 1 103 ? -11.415 8.820 10.817 1.00 94.19 103 GLN A O 1
ATOM 805 N N . SER A 1 104 ? -11.140 9.977 12.718 1.00 95.56 104 SER A N 1
ATOM 806 C CA . SER A 1 104 ? -11.914 9.053 13.554 1.00 95.56 104 SER A CA 1
ATOM 807 C C . SER A 1 104 ? -13.363 8.886 13.091 1.00 95.56 104 SER A C 1
ATOM 809 O O . SER A 1 104 ? -13.937 7.811 13.262 1.00 95.56 104 SER A O 1
ATOM 811 N N . GLN A 1 105 ? -13.936 9.892 12.420 1.00 96.44 105 GLN A N 1
ATOM 812 C CA . GLN A 1 105 ? -15.271 9.800 11.819 1.00 96.44 105 GLN A CA 1
ATOM 813 C C . GLN A 1 105 ? -15.399 8.667 10.786 1.00 96.44 105 GLN A C 1
ATOM 815 O O . GLN A 1 105 ? -16.488 8.132 10.614 1.00 96.44 105 GLN A O 1
ATOM 820 N N . PHE A 1 106 ? -14.296 8.256 10.152 1.00 97.62 106 PHE A N 1
ATOM 821 C CA . PHE A 1 106 ? -14.260 7.179 9.158 1.00 97.62 106 PHE A CA 1
ATOM 822 C C . PHE A 1 106 ? -13.992 5.803 9.766 1.00 97.62 106 PHE A C 1
ATOM 824 O O . PHE A 1 106 ? -14.004 4.807 9.051 1.00 97.62 106 PHE A O 1
ATOM 831 N N . THR A 1 107 ? -13.713 5.727 11.066 1.00 95.56 107 THR A N 1
ATOM 832 C CA . THR A 1 107 ? -13.269 4.494 11.725 1.00 95.56 107 THR A CA 1
ATOM 833 C C . THR A 1 107 ? -14.396 3.809 12.490 1.00 95.56 107 THR A C 1
ATOM 835 O O . THR A 1 107 ? -15.252 4.466 13.090 1.00 95.56 107 THR A O 1
ATOM 838 N N . CYS A 1 108 ? -14.373 2.479 12.503 1.00 96.06 108 CYS A N 1
ATOM 839 C CA . CYS A 1 108 ? -15.222 1.640 13.344 1.00 96.06 108 CYS A CA 1
ATOM 840 C C . CYS A 1 108 ? -14.358 1.045 14.457 1.00 96.06 108 CYS A C 1
ATOM 842 O O . CYS A 1 108 ? -13.739 -0.009 14.290 1.00 96.06 108 CYS A O 1
ATOM 844 N N . ARG A 1 109 ? -14.259 1.760 15.583 1.00 94.25 109 ARG A N 1
ATOM 845 C CA . ARG A 1 109 ? -13.326 1.428 16.670 1.00 94.25 109 ARG A CA 1
ATOM 846 C C . ARG A 1 109 ? -13.559 0.026 17.232 1.00 94.25 109 ARG A C 1
ATOM 848 O O . ARG A 1 109 ? -12.594 -0.680 17.491 1.00 94.25 109 ARG A O 1
ATOM 855 N N . GLU A 1 110 ? -14.811 -0.397 17.344 1.00 95.00 110 GLU A N 1
ATOM 856 C CA . GLU A 1 110 ? -15.196 -1.708 17.871 1.00 95.00 110 GLU A CA 1
ATOM 857 C C . GLU A 1 110 ? -14.664 -2.862 17.010 1.00 95.00 110 GLU A C 1
ATOM 859 O O . GLU A 1 110 ? -14.346 -3.931 17.529 1.00 95.00 110 GLU A O 1
ATOM 864 N N . VAL A 1 111 ? -14.561 -2.652 15.694 1.00 96.31 111 VAL A N 1
ATOM 865 C CA . VAL A 1 111 ? -13.992 -3.633 14.762 1.00 96.31 111 VAL A CA 1
ATOM 866 C C . VAL A 1 111 ? -12.472 -3.529 14.770 1.00 96.31 111 VAL A C 1
ATOM 868 O O . VAL A 1 111 ? -11.797 -4.541 14.912 1.00 96.31 111 VAL A O 1
ATOM 871 N N . ILE A 1 112 ? -11.919 -2.315 14.694 1.00 95.00 112 ILE A N 1
ATOM 872 C CA . ILE A 1 112 ? -10.466 -2.079 14.719 1.00 95.00 112 ILE A CA 1
ATOM 873 C C . ILE A 1 112 ? -9.816 -2.678 15.969 1.00 95.00 112 ILE A C 1
ATOM 875 O O . ILE A 1 112 ? -8.743 -3.274 15.876 1.00 95.00 112 ILE A O 1
ATOM 879 N N . ASP A 1 113 ? -10.455 -2.549 17.133 1.00 94.56 113 ASP A N 1
ATOM 880 C CA . ASP A 1 113 ? -9.890 -3.030 18.391 1.00 94.56 113 ASP A CA 1
ATOM 881 C C . ASP A 1 113 ? -9.754 -4.569 18.428 1.00 94.56 113 ASP A C 1
ATOM 883 O O . ASP A 1 113 ? -8.871 -5.078 19.117 1.00 94.56 113 ASP A O 1
ATOM 887 N N . GLN A 1 114 ? -10.505 -5.312 17.600 1.00 95.56 114 GLN A N 1
ATOM 888 C CA . GLN A 1 114 ? -10.350 -6.769 17.431 1.00 95.56 114 GLN A CA 1
ATOM 889 C C . GLN A 1 114 ? -9.064 -7.157 16.685 1.00 95.56 114 GLN A C 1
ATOM 891 O O . GLN A 1 114 ? -8.577 -8.273 16.842 1.00 95.56 114 GLN A O 1
ATOM 896 N N . TYR A 1 115 ? -8.491 -6.241 15.899 1.00 94.31 115 TYR A N 1
ATOM 897 C CA . TYR A 1 115 ? -7.253 -6.456 15.140 1.00 94.31 115 TYR A CA 1
ATOM 898 C C . TYR A 1 115 ? -6.016 -5.886 15.852 1.00 94.31 115 TYR A C 1
ATOM 900 O O . TYR A 1 115 ? -4.910 -5.880 15.303 1.00 94.31 115 TYR A O 1
ATOM 908 N N . ARG A 1 116 ? -6.157 -5.400 17.091 1.00 91.69 116 ARG A N 1
ATOM 909 C CA . ARG A 1 116 ? -5.008 -4.955 17.889 1.00 91.69 116 ARG A CA 1
ATOM 910 C C . ARG A 1 116 ? -4.075 -6.130 18.156 1.00 91.69 116 ARG A C 1
ATOM 912 O O . ARG A 1 116 ? -4.504 -7.209 18.543 1.00 91.69 116 ARG A O 1
ATOM 919 N N . GLY A 1 117 ? -2.781 -5.908 17.945 1.00 89.62 117 GLY A N 1
ATOM 920 C CA . GLY A 1 117 ? -1.770 -6.957 18.088 1.00 89.62 117 GLY A CA 1
ATOM 921 C C . GLY A 1 117 ? -1.668 -7.916 16.898 1.00 89.62 117 GLY A C 1
ATOM 922 O O . GLY A 1 117 ? -0.796 -8.776 16.921 1.00 89.62 117 GLY A O 1
ATOM 923 N N . PHE A 1 118 ? -2.471 -7.742 15.839 1.00 94.50 118 PHE A N 1
ATOM 924 C CA . PHE A 1 118 ? -2.361 -8.538 14.609 1.00 94.50 118 PHE A CA 1
ATOM 925 C C . PHE A 1 118 ? -0.978 -8.413 13.942 1.00 94.50 118 PHE A C 1
ATOM 927 O O . PHE A 1 118 ? -0.488 -9.352 13.321 1.00 94.50 118 PHE A O 1
ATOM 934 N N . GLY A 1 119 ? -0.331 -7.252 14.081 1.00 92.19 119 GLY A N 1
ATOM 935 C CA . GLY A 1 119 ? 0.915 -6.933 13.391 1.00 92.19 119 GLY A CA 1
ATOM 936 C C . GLY A 1 119 ? 0.620 -6.258 12.057 1.00 92.19 119 GLY A C 1
ATOM 937 O O . GLY A 1 119 ? 0.176 -5.112 12.040 1.00 92.19 119 GLY A O 1
ATOM 938 N N . GLY A 1 120 ? 0.858 -6.953 10.946 1.00 92.88 120 GLY A N 1
ATOM 939 C CA . GLY A 1 120 ? 0.588 -6.436 9.606 1.00 92.88 120 GLY A CA 1
ATOM 940 C C . GLY A 1 120 ? 0.992 -7.413 8.506 1.00 92.88 120 GLY A C 1
ATOM 941 O O . GLY A 1 120 ? 1.721 -8.371 8.750 1.00 92.88 120 GLY A O 1
ATOM 942 N N . VAL A 1 121 ? 0.525 -7.148 7.287 1.00 96.00 121 VAL A N 1
ATOM 943 C CA . VAL A 1 121 ? 0.870 -7.917 6.084 1.00 96.00 121 VAL A CA 1
ATOM 944 C C . VAL A 1 121 ? 1.614 -7.007 5.116 1.00 96.00 121 VAL A C 1
ATOM 946 O O . VAL A 1 121 ? 1.199 -5.873 4.885 1.00 96.00 121 VAL A O 1
ATOM 949 N N . ARG A 1 122 ? 2.698 -7.516 4.525 1.00 96.69 122 ARG A N 1
ATOM 950 C CA . ARG A 1 122 ? 3.359 -6.901 3.373 1.00 96.69 122 ARG A CA 1
ATOM 951 C C . ARG A 1 122 ? 3.611 -7.977 2.328 1.00 96.69 122 ARG A C 1
ATOM 953 O O . ARG A 1 122 ? 4.190 -9.011 2.644 1.00 96.69 122 ARG A O 1
ATOM 960 N N . ILE A 1 123 ? 3.171 -7.711 1.106 1.00 96.25 123 ILE A N 1
ATOM 961 C CA . ILE A 1 123 ? 3.470 -8.525 -0.069 1.00 96.25 123 ILE A CA 1
ATOM 962 C C . ILE A 1 123 ? 4.394 -7.679 -0.937 1.00 96.25 123 ILE A C 1
ATOM 964 O O . ILE A 1 123 ? 4.049 -6.552 -1.285 1.00 96.25 123 ILE A O 1
ATOM 968 N N . GLU A 1 124 ? 5.582 -8.208 -1.200 1.00 96.62 124 GLU A N 1
ATOM 969 C CA . GLU A 1 124 ? 6.674 -7.514 -1.878 1.00 96.62 124 GLU A CA 1
ATOM 970 C C . GLU A 1 124 ? 7.105 -8.335 -3.099 1.00 96.62 124 GLU A C 1
ATOM 972 O O . GLU A 1 124 ? 7.109 -9.577 -3.062 1.00 96.62 124 GLU A O 1
ATOM 977 N N . ASP A 1 125 ? 7.372 -7.622 -4.189 1.00 95.88 125 ASP A N 1
ATOM 978 C CA . ASP A 1 125 ? 7.675 -8.147 -5.516 1.00 95.88 125 ASP A CA 1
ATOM 979 C C . ASP A 1 125 ? 8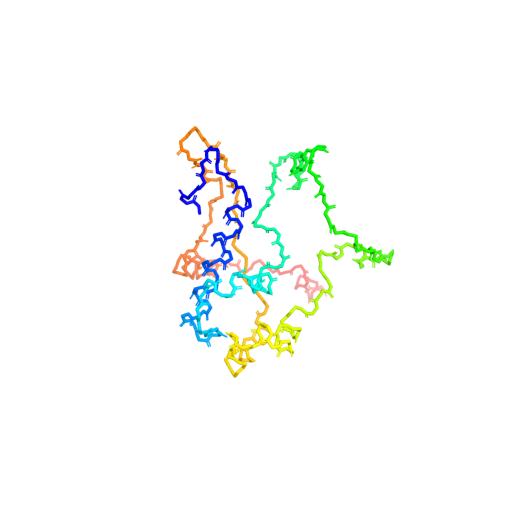.751 -7.276 -6.162 1.00 95.88 125 ASP A C 1
ATOM 981 O O . ASP A 1 125 ? 8.639 -6.047 -6.169 1.00 95.88 125 ASP A O 1
ATOM 985 N N . ASP A 1 126 ? 9.721 -7.934 -6.781 1.00 97.25 126 ASP A N 1
ATOM 986 C CA . ASP A 1 126 ? 10.702 -7.317 -7.658 1.00 97.25 126 ASP A CA 1
ATOM 987 C C . ASP A 1 126 ? 10.165 -7.366 -9.085 1.00 97.25 126 ASP A C 1
ATOM 989 O O . ASP A 1 126 ? 9.779 -8.429 -9.588 1.00 97.25 126 ASP A O 1
ATOM 993 N N . VAL A 1 127 ? 10.126 -6.209 -9.744 1.00 96.31 127 VAL A N 1
ATOM 994 C CA . VAL A 1 127 ? 9.621 -6.084 -11.112 1.00 96.31 127 VAL A CA 1
ATOM 995 C C . VAL A 1 127 ? 10.509 -5.202 -11.968 1.00 96.31 127 VAL A C 1
ATOM 997 O O . VAL A 1 127 ? 11.038 -4.195 -11.500 1.00 96.31 127 VAL A O 1
ATOM 1000 N N . ALA A 1 128 ? 10.609 -5.550 -13.246 1.00 96.25 128 ALA A N 1
ATOM 1001 C CA . ALA A 1 128 ? 11.253 -4.731 -14.262 1.00 96.25 128 ALA A CA 1
ATOM 1002 C C . ALA A 1 128 ? 10.182 -4.084 -15.149 1.00 96.25 128 ALA A C 1
ATOM 1004 O O . ALA A 1 128 ? 9.319 -4.776 -15.680 1.00 96.25 128 ALA A O 1
ATOM 1005 N N . VAL A 1 129 ? 10.205 -2.759 -15.312 1.00 94.94 129 VAL A N 1
ATOM 1006 C CA . VAL A 1 129 ? 9.305 -2.073 -16.257 1.00 94.94 129 VAL A CA 1
ATOM 1007 C C . VAL A 1 129 ? 9.796 -2.335 -17.682 1.00 94.94 129 VAL A C 1
ATOM 1009 O O . VAL A 1 129 ? 10.966 -2.108 -17.979 1.00 94.94 129 VAL A O 1
ATOM 1012 N N . THR A 1 130 ? 8.900 -2.796 -18.551 1.00 95.75 130 THR A N 1
ATOM 1013 C CA . THR A 1 130 ? 9.161 -3.070 -19.975 1.00 95.75 130 THR A CA 1
ATOM 1014 C C . THR A 1 130 ? 8.476 -2.024 -20.858 1.00 95.75 130 THR A C 1
ATOM 1016 O O . THR A 1 130 ? 7.771 -1.155 -20.348 1.00 95.75 130 THR A O 1
ATOM 1019 N N . ASP A 1 131 ? 8.642 -2.099 -22.181 1.00 94.94 131 ASP A N 1
ATOM 1020 C CA . ASP A 1 131 ? 8.097 -1.112 -23.131 1.00 94.94 131 ASP A CA 1
ATOM 1021 C C . ASP A 1 131 ? 6.567 -0.936 -23.056 1.00 94.94 131 ASP A C 1
ATOM 1023 O O . ASP A 1 131 ? 6.045 0.155 -23.298 1.00 94.94 131 ASP A O 1
ATOM 1027 N N . ASP A 1 132 ? 5.834 -1.989 -22.701 1.00 93.31 132 ASP A N 1
ATOM 1028 C CA . ASP A 1 132 ? 4.370 -2.026 -22.679 1.00 93.31 132 ASP A CA 1
ATOM 1029 C C . ASP A 1 132 ? 3.773 -2.414 -21.315 1.00 93.31 132 ASP A C 1
ATOM 1031 O O . ASP A 1 132 ? 2.546 -2.459 -21.164 1.00 93.31 132 ASP A O 1
ATOM 1035 N N . GLY A 1 133 ? 4.608 -2.630 -20.294 1.00 93.94 133 GLY A N 1
ATOM 1036 C CA . GLY A 1 133 ? 4.147 -3.113 -18.998 1.00 93.94 133 GLY A CA 1
ATOM 1037 C C . GLY A 1 133 ? 5.265 -3.367 -17.996 1.00 93.94 133 GLY A C 1
ATOM 1038 O O . GLY A 1 133 ? 6.048 -2.474 -17.669 1.00 93.94 133 GLY A O 1
ATOM 1039 N N . MET A 1 134 ? 5.278 -4.583 -17.451 1.00 96.19 134 MET A N 1
ATOM 1040 C CA . MET A 1 134 ? 6.275 -5.030 -16.487 1.00 96.19 134 MET A CA 1
ATOM 1041 C C . MET A 1 134 ? 6.487 -6.545 -16.558 1.00 96.19 134 MET A C 1
ATOM 1043 O O . MET A 1 134 ? 5.557 -7.297 -16.857 1.00 96.19 134 MET A O 1
ATOM 1047 N N . GLU A 1 135 ? 7.697 -6.971 -16.225 1.00 96.12 135 GLU A N 1
ATOM 1048 C CA . GLU A 1 135 ? 8.072 -8.351 -15.947 1.00 96.12 135 GLU A CA 1
ATOM 1049 C C . GLU A 1 135 ? 8.147 -8.560 -14.431 1.00 96.12 135 GLU A C 1
ATOM 1051 O O . GLU A 1 135 ? 8.746 -7.759 -13.710 1.00 96.12 135 GLU A O 1
ATOM 1056 N N . LEU A 1 136 ? 7.539 -9.646 -13.948 1.00 95.56 136 LEU A N 1
ATOM 1057 C CA . LEU A 1 136 ? 7.620 -10.055 -12.551 1.00 95.56 136 LEU A CA 1
ATOM 1058 C C . LEU A 1 136 ? 8.820 -10.982 -12.347 1.00 95.56 136 LEU A C 1
ATOM 1060 O O . LEU A 1 136 ? 8.858 -12.065 -12.924 1.00 95.56 136 LEU A O 1
ATOM 1064 N N . LEU A 1 137 ? 9.761 -10.578 -11.493 1.00 96.69 137 LEU A N 1
ATOM 1065 C CA . LEU A 1 137 ? 10.979 -11.342 -11.210 1.00 96.69 137 LEU A CA 1
ATOM 1066 C C . LEU A 1 137 ? 10.804 -12.287 -10.012 1.00 96.69 137 LEU A C 1
ATOM 1068 O O . LEU A 1 137 ? 11.463 -13.323 -9.924 1.00 96.69 137 LEU A O 1
ATOM 1072 N N . THR A 1 138 ? 9.907 -11.958 -9.080 1.00 95.38 138 THR A N 1
ATOM 1073 C CA . THR A 1 138 ? 9.649 -12.789 -7.899 1.00 95.38 138 THR A CA 1
ATOM 1074 C C . THR A 1 138 ? 8.686 -13.939 -8.203 1.00 95.38 138 THR A C 1
ATOM 1076 O O . THR A 1 138 ? 7.575 -13.727 -8.682 1.00 95.38 138 THR A O 1
ATOM 1079 N N . CYS A 1 139 ? 9.069 -15.168 -7.843 1.00 95.88 139 CYS A N 1
ATOM 1080 C CA . CYS A 1 139 ? 8.261 -16.374 -8.049 1.00 95.88 139 CYS A CA 1
ATOM 1081 C C . CYS A 1 139 ? 8.052 -17.138 -6.730 1.00 95.88 139 CYS A C 1
ATOM 1083 O O . CYS A 1 139 ? 8.827 -18.029 -6.383 1.00 95.88 139 CYS A O 1
ATOM 1085 N N . VAL A 1 140 ? 7.000 -16.784 -5.986 1.00 95.44 140 VAL A N 1
ATOM 1086 C CA . VAL A 1 140 ? 6.601 -17.427 -4.716 1.00 95.44 140 VAL A CA 1
ATOM 1087 C C . VAL A 1 140 ? 5.072 -17.585 -4.644 1.00 95.44 140 VAL A C 1
ATOM 1089 O O . VAL A 1 140 ? 4.380 -16.851 -5.351 1.00 95.44 140 VAL A O 1
ATOM 1092 N N . PRO A 1 141 ? 4.530 -18.490 -3.801 1.00 95.38 141 PRO A N 1
ATOM 1093 C CA . PRO A 1 141 ? 3.089 -18.594 -3.532 1.00 95.38 141 PRO A CA 1
ATOM 1094 C C . PRO A 1 141 ? 2.469 -17.251 -3.120 1.00 95.38 141 PRO A C 1
ATOM 1096 O O . PRO A 1 141 ? 3.064 -16.529 -2.315 1.00 95.38 141 PRO A O 1
ATOM 1099 N N . ARG A 1 142 ? 1.281 -16.908 -3.641 1.00 92.62 142 ARG A N 1
ATOM 1100 C CA . ARG A 1 142 ? 0.640 -15.601 -3.383 1.00 92.62 142 ARG A CA 1
ATOM 1101 C C . ARG A 1 142 ? -0.776 -15.712 -2.842 1.00 92.62 142 ARG A C 1
ATOM 1103 O O . ARG A 1 142 ? -1.141 -14.944 -1.954 1.00 92.62 142 ARG A O 1
ATOM 1110 N N . THR A 1 143 ? -1.577 -16.613 -3.395 1.00 97.44 143 THR A N 1
ATOM 1111 C CA . THR A 1 143 ? -2.946 -16.836 -2.918 1.00 97.44 143 THR A CA 1
ATOM 1112 C C . THR A 1 143 ? -2.933 -17.559 -1.575 1.00 97.44 143 THR A C 1
ATOM 1114 O O . THR A 1 143 ? -1.949 -18.213 -1.217 1.00 97.44 143 THR A O 1
ATOM 1117 N N . VAL A 1 144 ? -4.027 -17.435 -0.821 1.00 96.94 144 VAL A N 1
ATOM 1118 C CA . VAL A 1 144 ? -4.181 -18.141 0.459 1.00 96.94 144 VAL A CA 1
ATOM 1119 C C . VAL A 1 144 ? -4.022 -19.642 0.229 1.00 96.94 144 VAL A C 1
ATOM 1121 O O . VAL A 1 144 ? -3.242 -20.292 0.918 1.00 96.94 144 VAL A O 1
ATOM 1124 N N . GLU A 1 145 ? -4.669 -20.158 -0.813 1.00 97.69 145 GLU A N 1
ATOM 1125 C CA . GLU A 1 145 ? -4.663 -21.566 -1.187 1.00 97.69 145 GLU A CA 1
ATOM 1126 C C . GLU A 1 145 ? -3.255 -22.060 -1.549 1.00 97.69 145 GLU A C 1
ATOM 1128 O O . GLU A 1 145 ? -2.832 -23.118 -1.083 1.00 97.69 145 GLU A O 1
ATOM 1133 N N . GLU A 1 146 ? -2.497 -21.294 -2.343 1.00 96.69 146 GLU A N 1
ATOM 1134 C CA . GLU A 1 146 ? -1.117 -21.648 -2.703 1.00 96.69 146 GLU A CA 1
ATOM 1135 C C . GLU A 1 146 ? -0.196 -21.668 -1.477 1.00 96.69 146 GLU A C 1
ATOM 1137 O O . GLU A 1 146 ? 0.627 -22.575 -1.339 1.00 96.69 146 GLU A O 1
ATOM 1142 N N . ILE A 1 147 ? -0.322 -20.681 -0.582 1.00 95.69 147 ILE A N 1
ATOM 1143 C CA . ILE A 1 147 ? 0.495 -20.601 0.636 1.00 95.69 147 ILE A CA 1
ATOM 1144 C C . ILE A 1 147 ? 0.158 -21.764 1.573 1.00 95.69 147 ILE A C 1
ATOM 1146 O O . ILE A 1 147 ? 1.066 -22.422 2.086 1.00 95.69 147 ILE A O 1
ATOM 1150 N N . GLU A 1 148 ? -1.127 -22.047 1.791 1.00 96.00 148 GLU A N 1
ATOM 1151 C CA . GLU A 1 148 ? -1.572 -23.158 2.634 1.00 96.00 148 GLU A CA 1
ATOM 1152 C C . GLU A 1 148 ? -1.097 -24.509 2.088 1.00 96.00 148 GLU A C 1
ATOM 1154 O O . GLU A 1 148 ? -0.556 -25.318 2.848 1.00 96.00 148 GLU A O 1
ATOM 1159 N N . ALA A 1 149 ? -1.214 -24.727 0.774 1.00 94.75 149 ALA A N 1
ATOM 1160 C CA . ALA A 1 149 ? -0.724 -25.934 0.115 1.00 94.75 149 ALA A CA 1
ATOM 1161 C C . ALA A 1 149 ? 0.799 -26.091 0.269 1.00 94.75 149 ALA A C 1
ATOM 1163 O O . ALA A 1 149 ? 1.273 -27.144 0.702 1.00 94.75 149 ALA A O 1
ATOM 1164 N N . TRP A 1 150 ? 1.562 -25.027 -0.004 1.00 93.75 150 TRP A N 1
ATOM 1165 C CA . TRP A 1 150 ? 3.022 -25.022 0.121 1.00 93.75 150 TRP A CA 1
ATOM 1166 C C . TRP A 1 150 ? 3.486 -25.334 1.552 1.00 93.75 150 TRP A C 1
ATOM 1168 O O . TRP A 1 150 ? 4.381 -26.153 1.781 1.00 93.75 150 TRP A O 1
ATOM 1178 N N . MET A 1 151 ? 2.851 -24.710 2.546 1.00 93.44 151 MET A N 1
ATOM 1179 C CA . MET A 1 151 ? 3.184 -24.911 3.957 1.00 93.44 151 MET A CA 1
ATOM 1180 C C . MET A 1 151 ? 2.800 -26.309 4.459 1.00 93.44 151 MET A C 1
ATOM 1182 O O . MET A 1 151 ? 3.498 -26.862 5.313 1.00 93.44 151 MET A O 1
ATOM 1186 N N . ALA A 1 152 ? 1.712 -26.894 3.948 1.00 92.44 152 ALA A N 1
ATOM 1187 C CA . ALA A 1 152 ? 1.302 -28.255 4.286 1.00 92.44 152 ALA A CA 1
ATOM 1188 C C . ALA A 1 152 ? 2.304 -29.305 3.776 1.00 92.44 152 ALA A C 1
ATOM 1190 O O . ALA A 1 152 ? 2.610 -30.255 4.501 1.00 92.44 152 ALA A O 1
ATOM 1191 N N . GLU A 1 153 ? 2.860 -29.111 2.578 1.00 86.75 153 GLU A N 1
ATOM 1192 C CA . GLU A 1 153 ? 3.903 -29.974 2.011 1.00 86.75 153 GLU A CA 1
ATOM 1193 C C . GLU A 1 153 ? 5.225 -29.861 2.790 1.00 86.75 153 GLU A C 1
ATOM 1195 O O . GLU A 1 153 ? 5.840 -30.869 3.145 1.00 86.75 153 GLU A O 1
ATOM 1200 N N . GLY A 1 154 ? 5.650 -28.638 3.134 1.00 75.19 154 GLY A N 1
ATOM 1201 C CA . GLY A 1 154 ? 6.911 -28.388 3.843 1.00 75.19 154 GLY A CA 1
ATOM 1202 C C . GLY A 1 154 ? 7.019 -29.072 5.214 1.00 75.19 154 GLY A C 1
ATOM 1203 O O . GLY A 1 154 ? 8.115 -29.452 5.627 1.00 75.19 154 GLY A O 1
ATOM 1204 N N . ARG A 1 155 ? 5.887 -29.304 5.894 1.00 63.84 155 ARG A N 1
ATOM 1205 C CA . ARG A 1 155 ? 5.821 -30.041 7.172 1.00 63.84 155 ARG A CA 1
ATOM 1206 C C . ARG A 1 155 ? 6.132 -31.535 7.044 1.00 63.84 155 ARG A C 1
ATOM 1208 O O . ARG A 1 155 ? 6.365 -32.180 8.060 1.00 63.84 155 ARG A O 1
ATOM 1215 N N . GLN A 1 156 ? 6.122 -32.086 5.831 1.00 63.19 156 GLN A N 1
ATOM 1216 C CA . GLN A 1 156 ? 6.366 -33.510 5.588 1.00 63.19 156 GLN A CA 1
ATOM 1217 C C . GLN A 1 156 ? 7.856 -33.848 5.418 1.00 63.19 156 GLN A C 1
ATOM 1219 O O . GLN A 1 156 ? 8.215 -35.025 5.389 1.00 63.19 156 GLN A O 1
ATOM 1224 N N . ARG A 1 157 ? 8.747 -32.849 5.320 1.00 59.91 157 ARG A N 1
ATOM 1225 C CA . ARG A 1 157 ? 10.199 -33.090 5.286 1.00 59.91 157 ARG A CA 1
ATOM 1226 C C . ARG A 1 157 ? 10.694 -33.466 6.690 1.00 59.91 157 ARG A C 1
ATOM 1228 O O . ARG A 1 157 ? 10.243 -32.8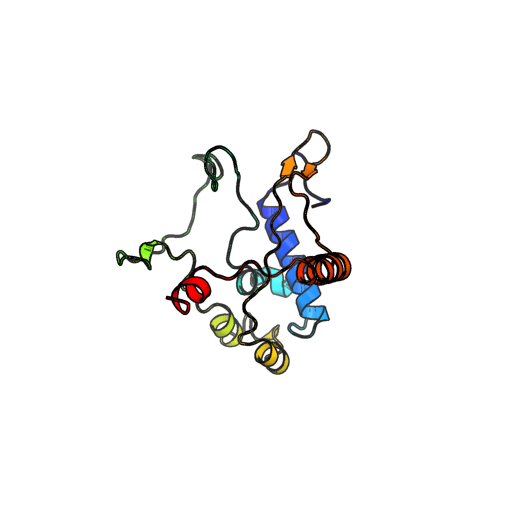52 7.657 1.00 59.91 157 ARG A O 1
ATOM 1235 N N . PRO A 1 158 ? 11.616 -34.439 6.834 1.00 62.28 158 PRO A N 1
ATOM 1236 C CA . PRO A 1 158 ? 12.147 -34.800 8.143 1.00 62.28 158 PRO A CA 1
ATOM 1237 C C . PRO A 1 158 ? 12.738 -33.564 8.825 1.00 62.28 158 PRO A C 1
ATOM 1239 O O . PRO A 1 158 ? 13.518 -32.828 8.217 1.00 62.28 158 PRO A O 1
ATOM 1242 N N . GLN A 1 159 ? 12.340 -33.333 10.079 1.00 65.50 159 GLN A N 1
ATOM 1243 C CA . GLN A 1 159 ? 12.899 -32.269 10.906 1.00 65.50 159 GLN A CA 1
ATOM 1244 C C . GLN A 1 159 ? 14.413 -32.463 10.993 1.00 65.50 159 GLN A C 1
ATOM 1246 O O . GLN A 1 159 ? 14.894 -33.438 11.568 1.00 65.50 159 GLN A O 1
ATOM 1251 N N . VAL A 1 160 ? 15.165 -31.527 10.419 1.00 66.19 160 VAL A N 1
ATOM 1252 C CA . VAL A 1 160 ? 16.575 -31.365 10.763 1.00 66.19 160 VAL A CA 1
ATOM 1253 C C . VAL A 1 160 ? 16.588 -30.787 12.180 1.00 66.19 160 VAL A C 1
ATOM 1255 O O . VAL A 1 160 ? 15.982 -29.728 12.373 1.00 66.19 160 VAL A O 1
ATOM 1258 N N . PRO A 1 161 ? 17.209 -31.456 13.171 1.00 64.69 161 PRO A N 1
ATOM 1259 C CA . PRO A 1 161 ? 17.265 -30.939 14.531 1.00 64.69 161 PRO A CA 1
ATOM 1260 C C . PRO A 1 161 ? 17.851 -29.532 14.526 1.00 64.69 161 PRO A C 1
ATOM 1262 O O . PRO A 1 161 ? 18.849 -29.265 13.845 1.00 64.69 161 PRO A O 1
ATOM 1265 N N . LEU A 1 162 ? 17.241 -28.621 15.282 1.00 61.72 162 LEU A N 1
ATOM 1266 C CA . LEU A 1 162 ? 17.828 -27.297 15.454 1.00 61.72 162 LEU A CA 1
ATOM 1267 C C . LEU A 1 162 ? 19.180 -27.453 16.174 1.00 61.72 162 LEU A C 1
ATOM 1269 O O . LEU A 1 162 ? 19.312 -28.320 17.038 1.00 61.72 162 LEU A O 1
ATOM 1273 N N . PRO A 1 163 ? 20.186 -26.599 15.910 1.00 64.50 163 PRO A N 1
ATOM 1274 C CA . PRO A 1 163 ? 21.502 -26.709 16.553 1.00 64.50 163 PRO A CA 1
ATOM 1275 C C . PRO A 1 163 ? 21.445 -26.757 18.089 1.00 64.50 163 PRO A C 1
ATOM 1277 O O . PRO A 1 163 ? 22.298 -27.367 18.727 1.00 64.50 163 PRO A O 1
ATOM 1280 N N . GLN A 1 164 ? 20.416 -26.148 18.687 1.00 62.53 164 GLN A N 1
ATOM 1281 C CA . GLN A 1 164 ? 20.167 -26.146 20.131 1.00 62.53 164 GLN A CA 1
ATOM 1282 C C . GLN A 1 164 ? 19.743 -27.517 20.690 1.00 62.53 164 GLN A C 1
ATOM 1284 O O . GLN A 1 164 ? 19.902 -27.766 21.885 1.00 62.53 164 GLN A O 1
ATOM 1289 N N . GLU A 1 165 ? 19.224 -28.412 19.850 1.00 60.16 165 GLU A N 1
ATOM 1290 C CA . GLU A 1 165 ? 18.800 -29.766 20.220 1.00 60.16 165 GLU A CA 1
ATOM 1291 C C . GLU A 1 165 ? 19.963 -30.769 20.158 1.00 60.16 165 GLU A C 1
ATOM 1293 O O . GLU A 1 165 ? 19.981 -31.721 20.933 1.00 60.16 165 GLU A O 1
ATOM 1298 N N . CYS A 1 166 ? 20.991 -30.507 19.340 1.00 55.00 166 CYS A N 1
ATOM 1299 C CA . CYS A 1 166 ? 22.207 -31.330 19.260 1.00 55.00 166 CYS A CA 1
ATOM 1300 C C . CYS A 1 166 ? 23.103 -31.246 20.511 1.00 55.00 166 CYS A C 1
ATOM 1302 O O . CYS A 1 166 ? 23.921 -32.131 20.744 1.00 55.00 166 CYS A O 1
ATOM 1304 N N . VAL A 1 167 ? 22.972 -30.193 21.327 1.00 55.97 167 VAL A N 1
ATOM 1305 C CA . VAL A 1 167 ? 23.828 -29.973 22.513 1.00 55.97 167 VAL A CA 1
ATOM 1306 C C . VAL A 1 167 ? 23.358 -30.782 23.731 1.00 55.97 167 VAL A C 1
ATOM 1308 O O . VAL A 1 167 ? 24.110 -30.954 24.683 1.00 55.97 167 VAL A O 1
ATOM 1311 N N . LYS A 1 168 ? 22.131 -31.322 23.721 1.00 53.44 168 LYS A N 1
ATOM 1312 C CA . LYS A 1 168 ? 21.569 -32.068 24.865 1.00 53.44 168 LYS A CA 1
ATOM 1313 C C . LYS A 1 168 ? 21.893 -33.567 24.873 1.00 53.44 168 LYS A C 1
ATOM 1315 O O . LYS A 1 168 ? 21.414 -34.275 25.752 1.00 53.44 168 LYS A O 1
ATOM 1320 N N . SER A 1 169 ? 22.679 -34.046 23.912 1.00 53.69 169 SER A N 1
ATOM 1321 C CA . SER A 1 169 ? 23.030 -35.464 23.747 1.00 53.69 169 SER A CA 1
ATOM 1322 C C . SER A 1 169 ? 24.520 -35.771 23.963 1.00 53.69 169 SER A C 1
ATOM 1324 O O . SER A 1 169 ? 25.010 -36.768 23.438 1.00 53.69 169 SER A O 1
ATOM 1326 N N . GLY A 1 170 ? 25.238 -34.920 24.705 1.00 45.34 170 GLY A N 1
ATOM 1327 C CA . GLY A 1 170 ? 26.632 -35.135 25.119 1.00 45.34 170 GLY A CA 1
ATOM 1328 C C . GLY A 1 170 ? 26.755 -35.458 26.598 1.00 45.34 170 GLY A C 1
ATOM 1329 O O . GLY A 1 170 ? 26.073 -34.771 27.390 1.00 45.34 170 GLY A O 1
#

Radius of gyration: 20.85 Å; chains: 1; bounding box: 45×54×48 Å

Foldseek 3Di:
DFVAAPPDDLVVVQLVVLLVVLVVCVVLVFWDDDSVLCSVLVVSCLQVVDRPAADPDPDRRDPDPAPPPHDDDDPDDFDPDPPSNPDPDDDPRPVVLCPDPSRVVTGDVVSVVVCVPVPHDDDDWDWDHDNGGIDTPDDDDDDPVSVVVVVVVVVPPPDPDDPVRVVVPD

Organism: Magallana gigas (NCBI:txid29159)

InterPro domains:
  IPR000994 Peptidase M24 [PF00557] (1-131)
  IPR036005 Creatinase/aminopeptidase-like [G3DSA:3.90.230.10] (1-160)
  IPR036005 Creatinase/aminopeptidase-like [SSF55920] (1-154)
  IPR052433 Xaa-Pro dipeptidase-like [PTHR48480] (1-159)